Protein AF-A0A7V9DJ74-F1 (afdb_monomer)

Foldseek 3Di:
DDDPVVVVVVVVVVVPPDDDFDADPVGDTDDPVVVCVVVPHPPPPVVVPPPPDPPPPPPDPQDAQDLVVLVVVLVVVLVVQLVVLVPDPDDVPQDPVNSNVVSVVVSVVVSVVVSVVSNVVNVVSVVVVVVVPPPPPD

Nearest PDB structures (foldseek):
  8ebs-assembly1_C  TM=2.304E-01  e=8.290E+00  Homo sapiens

Sequence (138 aa):
MPSKKQRRRQQKLKRHEYEEVYVDEEGRELAPEEAEELVGPPKSSRAARAKAEPQQRGRRAIEPPSLRRTAKRGLLFFPLMLLVIFLLPAREDATTLGKVINALVLMGFFLPFSYFMDSMMWRTYQRRQAKELEPKKR

Mean predicted aligned error: 18.41 Å

Solvent-accessible surface area (backbone atoms only — not compara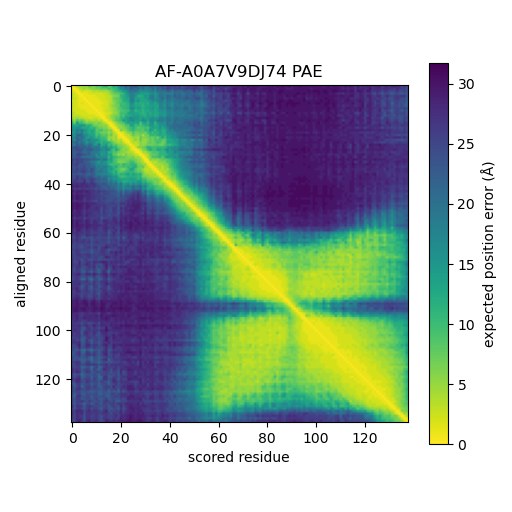ble to full-atom values): 8727 Å² total; per-residue (Å²): 133,83,50,76,68,55,52,54,51,51,55,59,59,63,72,67,75,72,82,90,78,47,65,52,100,87,72,47,81,44,57,72,71,63,50,40,69,76,71,44,79,78,79,75,61,70,78,72,62,80,74,64,69,80,76,72,86,75,76,70,78,81,71,80,74,47,71,72,57,48,51,56,50,44,63,61,47,48,60,54,49,46,51,50,61,68,69,43,88,57,68,95,80,64,48,74,66,54,54,52,50,51,46,51,54,53,44,63,57,45,53,62,50,51,45,51,52,42,44,52,52,44,53,54,50,51,56,52,51,53,63,67,67,51,75,81,86,123

Secondary structure (DSSP, 8-state):
---HHHHHHHHHHHTT-----EE-TTSPEEPHHHHHHHH-S---GGGTSTT-----TT-PPPPPP-HHHHHHHHHHHHHHHHHHHHHS---TT--HHHHHHHHHHHHHHHHHHHHHHHHHHHHHHHHHHHHHHS----

pLDDT: mean 74.22, std 14.3, range [46.19, 92.5]

Radius of gyration: 30.62 Å; Cα contacts (8 Å, |Δi|>4): 45; chains: 1; bounding box: 65×63×64 Å

Structure (mmCIF, N/CA/C/O backbone):
data_AF-A0A7V9DJ74-F1
#
_entry.id   AF-A0A7V9DJ74-F1
#
loop_
_atom_site.group_PDB
_atom_site.id
_atom_site.type_symbol
_atom_site.label_atom_id
_atom_site.label_alt_id
_atom_site.label_comp_id
_atom_site.label_asym_id
_atom_site.label_entity_id
_atom_site.label_seq_id
_atom_site.pdbx_PDB_ins_code
_atom_site.Cartn_x
_atom_site.Cartn_y
_atom_site.Cartn_z
_atom_site.occupancy
_atom_site.B_iso_or_equiv
_atom_site.auth_seq_id
_atom_site.auth_comp_id
_atom_site.auth_asym_id
_atom_site.auth_atom_id
_atom_site.pdbx_PDB_model_num
ATOM 1 N N . MET A 1 1 ? -51.818 -11.607 14.332 1.00 77.00 1 MET A N 1
ATOM 2 C CA . MET A 1 1 ? -51.194 -12.647 13.478 1.00 77.00 1 MET A CA 1
ATOM 3 C C . MET A 1 1 ? -49.671 -12.517 13.521 1.00 77.00 1 MET A C 1
ATOM 5 O O . MET A 1 1 ? -49.191 -11.407 13.318 1.00 77.00 1 MET A O 1
ATOM 9 N N . PRO A 1 2 ? -48.901 -13.593 13.777 1.00 78.69 2 PRO A N 1
ATOM 10 C CA . PRO A 1 2 ? -47.437 -13.546 13.754 1.00 78.69 2 PRO A CA 1
ATOM 11 C C . PRO A 1 2 ? -46.900 -13.217 12.356 1.00 78.69 2 PRO A C 1
ATOM 13 O O . PRO A 1 2 ? -47.409 -13.717 11.349 1.00 78.69 2 PRO A O 1
ATOM 16 N N . SER A 1 3 ? -45.842 -12.411 12.282 1.00 90.56 3 SER A N 1
ATOM 17 C CA . SER A 1 3 ? -45.247 -12.011 11.002 1.00 90.56 3 SER A CA 1
ATOM 18 C C . SER A 1 3 ? -44.598 -13.196 10.271 1.00 90.56 3 SER A C 1
ATOM 20 O O . SER A 1 3 ? -44.167 -14.175 10.890 1.00 90.56 3 SER A O 1
ATOM 22 N N . LYS A 1 4 ? -44.442 -13.098 8.939 1.00 87.56 4 LYS A N 1
ATOM 23 C CA . LYS A 1 4 ? -43.761 -14.128 8.118 1.00 87.56 4 LYS A CA 1
ATOM 24 C C . LYS A 1 4 ? -42.380 -14.508 8.687 1.00 87.56 4 LYS A C 1
ATOM 26 O O . LYS A 1 4 ? -41.994 -15.676 8.663 1.00 87.56 4 LYS A O 1
ATOM 31 N N . LYS A 1 5 ? -41.660 -13.538 9.267 1.00 88.62 5 LYS A N 1
ATOM 32 C CA . LYS A 1 5 ? -40.343 -13.738 9.892 1.00 88.62 5 LYS A CA 1
ATOM 33 C C . LYS A 1 5 ? -40.427 -14.534 11.200 1.00 88.62 5 LYS A C 1
ATOM 35 O O . LYS A 1 5 ? -39.588 -15.402 11.431 1.00 88.62 5 LYS A O 1
ATOM 40 N N . GLN A 1 6 ? -41.447 -14.284 12.022 1.00 89.31 6 GLN A N 1
ATOM 41 C CA . GLN A 1 6 ? -41.690 -15.038 13.258 1.00 89.31 6 GLN A CA 1
ATOM 42 C C . GLN A 1 6 ? -42.072 -16.492 12.957 1.00 89.31 6 GLN A C 1
ATOM 44 O O . GLN A 1 6 ? -41.500 -17.400 13.558 1.00 89.31 6 GLN A O 1
ATOM 49 N N . ARG A 1 7 ? -42.932 -16.725 11.955 1.00 87.81 7 ARG A N 1
ATOM 50 C CA . ARG A 1 7 ? -43.318 -18.082 11.520 1.00 87.81 7 ARG A CA 1
ATOM 51 C C . ARG A 1 7 ? -42.111 -18.885 11.025 1.00 87.81 7 ARG A C 1
ATOM 53 O O . ARG A 1 7 ?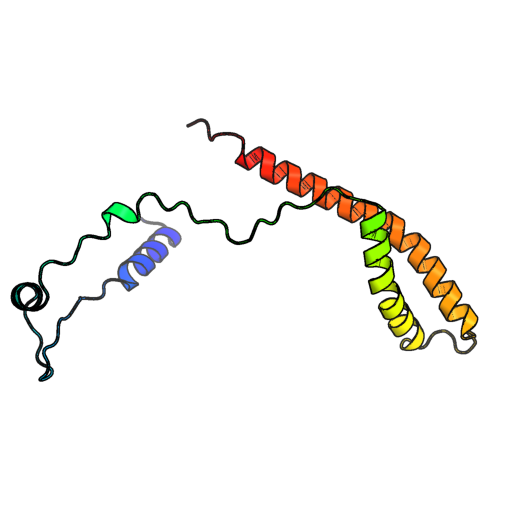 -41.922 -20.022 11.440 1.00 87.81 7 ARG A O 1
ATOM 60 N N . ARG A 1 8 ? -41.229 -18.272 10.222 1.00 86.12 8 ARG A N 1
ATOM 61 C CA . ARG A 1 8 ? -40.001 -18.927 9.732 1.00 86.12 8 ARG A CA 1
ATOM 62 C C . ARG A 1 8 ? -39.017 -19.249 10.859 1.00 86.12 8 ARG A C 1
ATOM 64 O O . ARG A 1 8 ? -38.346 -20.273 10.802 1.00 86.12 8 ARG A O 1
ATOM 71 N N . ARG A 1 9 ? -38.924 -18.393 11.885 1.00 85.44 9 ARG A N 1
ATOM 72 C CA . ARG A 1 9 ? -38.093 -18.658 13.071 1.00 85.44 9 ARG A CA 1
ATOM 73 C C . ARG A 1 9 ? -38.645 -19.827 13.885 1.00 85.44 9 ARG A C 1
ATOM 75 O O . ARG A 1 9 ? -37.870 -20.699 14.247 1.00 85.44 9 ARG A O 1
ATOM 82 N N . GLN A 1 10 ? -39.959 -19.880 14.103 1.00 81.50 10 GLN A N 1
ATOM 83 C CA . GLN A 1 10 ? -40.596 -21.008 14.789 1.00 81.50 10 GLN A CA 1
ATOM 84 C C . GLN A 1 10 ? -40.427 -22.318 14.014 1.00 81.50 10 GLN A C 1
ATOM 86 O O . GLN A 1 10 ? -40.039 -23.317 14.600 1.00 81.50 10 GLN A O 1
ATOM 91 N N . GLN A 1 11 ? -40.608 -22.304 12.692 1.00 83.25 11 GLN A N 1
ATOM 92 C CA . GLN A 1 11 ? -40.355 -23.482 11.856 1.00 83.25 11 GLN A CA 1
ATOM 93 C C . GLN A 1 11 ? -38.898 -23.944 11.917 1.00 83.25 11 GLN A C 1
ATOM 95 O O . GLN A 1 11 ? -38.649 -25.137 11.881 1.00 83.25 11 GLN A O 1
ATOM 100 N N . LYS A 1 12 ? -37.926 -23.027 12.007 1.00 83.62 12 LYS A N 1
ATOM 101 C CA . LYS A 1 12 ? -36.515 -23.401 12.186 1.00 83.62 12 LYS A CA 1
ATOM 102 C C . LYS A 1 12 ? -36.234 -24.014 13.558 1.00 83.62 12 LYS A C 1
ATOM 104 O O . LYS A 1 12 ? -35.403 -24.901 13.631 1.00 83.62 12 LYS A O 1
ATOM 109 N N . LEU A 1 13 ? -36.907 -23.550 14.611 1.00 74.75 13 LEU A N 1
ATOM 110 C CA . LEU A 1 13 ? -36.760 -24.115 15.956 1.00 74.75 13 LEU A CA 1
ATOM 111 C C . LEU A 1 13 ? -37.356 -25.526 16.034 1.00 74.75 13 LEU A C 1
ATOM 113 O O . LEU A 1 13 ? -36.700 -26.420 16.547 1.00 74.75 13 LEU A O 1
ATOM 117 N N . LYS A 1 14 ? -38.525 -25.738 15.419 1.00 75.44 14 LYS A N 1
ATOM 118 C CA . LYS A 1 14 ? -39.194 -27.048 15.355 1.00 75.44 14 LYS A CA 1
ATOM 119 C C . LYS A 1 14 ? -38.476 -28.092 14.485 1.00 75.44 14 LYS A C 1
ATOM 121 O O . LYS A 1 14 ? -38.777 -29.267 14.578 1.00 75.44 14 LYS A O 1
ATOM 126 N N . ARG A 1 15 ? -37.530 -27.689 13.624 1.00 68.44 15 ARG A N 1
ATOM 127 C CA . ARG A 1 15 ? -36.738 -28.620 12.784 1.00 68.44 15 ARG A CA 1
ATOM 128 C C . ARG A 1 15 ? -35.723 -29.454 13.570 1.00 68.44 15 ARG A C 1
ATOM 130 O O . ARG A 1 15 ? -35.113 -30.334 12.980 1.00 68.44 15 ARG A O 1
ATOM 137 N N . HIS A 1 16 ? -35.486 -29.128 14.836 1.00 59.81 16 HIS A N 1
ATOM 138 C CA . HIS A 1 16 ? -34.472 -29.771 15.671 1.00 59.81 16 HIS A CA 1
ATOM 139 C C . HIS A 1 16 ? -35.082 -30.520 16.861 1.00 59.81 16 HIS A C 1
ATOM 141 O O . HIS A 1 16 ? -34.381 -30.786 17.831 1.00 59.81 16 HIS A O 1
ATOM 147 N N . GLU A 1 17 ? -36.373 -30.845 16.796 1.00 56.12 17 GLU A N 1
ATOM 148 C CA . GLU A 1 17 ? -36.999 -31.815 17.694 1.00 56.12 17 GLU A CA 1
ATOM 149 C C . GLU A 1 17 ? -36.628 -33.210 17.172 1.00 56.12 17 GLU A C 1
ATOM 151 O O . GLU A 1 17 ? -37.371 -33.818 16.410 1.00 56.12 17 GLU A O 1
ATOM 156 N N . TYR A 1 18 ? -35.408 -33.655 17.472 1.00 60.56 18 TYR A N 1
ATOM 157 C CA . TYR A 1 18 ? -35.047 -35.062 17.330 1.00 60.56 18 TYR A CA 1
ATOM 158 C C . TYR A 1 18 ? -35.399 -35.755 18.643 1.00 60.56 18 TYR A C 1
ATOM 160 O O . TYR A 1 18 ? -35.054 -35.252 19.712 1.00 60.56 18 TYR A O 1
ATOM 168 N N . GLU A 1 19 ? -36.109 -36.870 18.551 1.00 58.91 19 GLU A N 1
ATOM 169 C CA . GLU A 1 19 ? -36.357 -37.770 19.671 1.00 58.91 19 GLU A CA 1
ATOM 170 C C . GLU A 1 19 ? -35.089 -38.607 19.884 1.00 58.91 19 GLU A C 1
ATOM 172 O O . GLU A 1 19 ? -34.574 -39.217 18.945 1.00 58.91 19 GLU A O 1
ATOM 177 N N . GLU A 1 20 ? -34.506 -38.539 21.080 1.00 59.06 20 GLU A N 1
ATOM 178 C CA . GLU A 1 20 ? -33.320 -39.321 21.435 1.00 59.06 20 GLU A CA 1
ATOM 179 C C . GLU A 1 20 ? -33.760 -40.770 21.691 1.00 59.06 20 GLU A C 1
ATOM 181 O O . GLU A 1 20 ? -34.354 -41.061 22.725 1.00 59.06 20 GLU A O 1
ATOM 186 N N . VAL A 1 21 ? -33.504 -41.666 20.731 1.00 61.19 21 VAL A N 1
ATOM 187 C CA . VAL A 1 21 ? -33.798 -43.104 20.843 1.00 61.19 21 VAL A CA 1
ATOM 188 C C . VAL A 1 21 ? -32.519 -43.846 21.221 1.00 61.19 21 VAL A C 1
ATOM 190 O O . VAL A 1 21 ? -31.514 -43.762 20.509 1.00 61.19 21 VAL A O 1
ATOM 193 N N . TYR A 1 22 ? -32.554 -44.563 22.342 1.00 61.06 22 TYR A N 1
ATOM 194 C CA . TYR A 1 22 ? -31.466 -45.429 22.790 1.00 61.06 22 TYR A CA 1
ATOM 195 C C . TYR A 1 22 ? -31.680 -46.833 22.218 1.00 61.06 22 TYR A C 1
ATOM 197 O O . TYR A 1 22 ? -32.795 -47.344 22.244 1.00 61.06 22 TYR A O 1
ATOM 205 N N . VAL A 1 23 ? -30.629 -47.438 21.662 1.00 63.66 23 VAL A N 1
ATOM 206 C CA . VAL A 1 23 ? -30.692 -48.748 20.994 1.00 63.66 23 VAL A CA 1
ATOM 207 C C . VAL A 1 23 ? -29.661 -49.681 21.627 1.00 63.66 23 VAL A C 1
ATOM 209 O O . VAL A 1 23 ? -28.525 -49.256 21.854 1.00 63.66 23 VAL A O 1
ATOM 212 N N . ASP A 1 24 ? -30.058 -50.918 21.929 1.00 70.06 24 ASP A N 1
ATOM 213 C CA . ASP A 1 24 ? -29.188 -51.956 22.501 1.00 70.06 24 ASP A CA 1
ATOM 214 C C . ASP A 1 24 ? -28.260 -52.620 21.453 1.00 70.06 24 ASP A C 1
ATOM 216 O O . ASP A 1 24 ? -28.303 -52.313 20.257 1.00 70.06 24 ASP A O 1
ATOM 220 N N . GLU A 1 25 ? -27.388 -53.535 21.894 1.00 65.31 25 GLU A N 1
ATOM 221 C CA . GLU A 1 25 ? -26.437 -54.250 21.022 1.00 65.31 25 GLU A CA 1
ATOM 222 C C . GLU A 1 25 ? -27.128 -55.164 19.986 1.00 65.31 25 GLU A C 1
ATOM 224 O O . GLU A 1 25 ? -26.516 -55.537 18.982 1.00 65.31 25 GLU A O 1
ATOM 229 N N . GLU A 1 26 ? -28.415 -55.474 20.178 1.00 60.91 26 GLU A N 1
ATOM 230 C CA . GLU A 1 26 ? -29.239 -56.275 19.269 1.00 60.91 26 GLU A CA 1
ATOM 231 C C . GLU A 1 26 ? -30.181 -55.438 18.383 1.00 60.91 26 GLU A C 1
ATOM 233 O O . GLU A 1 26 ? -30.939 -56.000 17.585 1.00 60.91 26 GLU A O 1
ATOM 238 N N . GLY A 1 27 ? -30.116 -54.106 18.462 1.00 59.09 27 GLY A N 1
ATOM 239 C CA . GLY A 1 27 ? -30.882 -53.201 17.607 1.00 59.09 27 GLY A CA 1
ATOM 240 C C . GLY A 1 27 ? -32.314 -52.910 18.073 1.00 59.09 27 GLY A C 1
ATOM 241 O O . GLY A 1 27 ? -33.113 -52.433 17.263 1.00 59.09 27 GLY A O 1
ATOM 242 N N . ARG A 1 28 ? -32.669 -53.194 19.332 1.00 68.44 28 ARG A N 1
ATOM 243 C CA . ARG A 1 28 ? -33.990 -52.898 19.915 1.00 68.44 28 ARG A CA 1
ATOM 244 C C . ARG A 1 28 ? -33.988 -51.554 20.639 1.00 68.44 28 ARG A C 1
ATOM 246 O O . ARG A 1 28 ? -33.009 -51.173 21.276 1.00 68.44 28 ARG A O 1
ATOM 253 N N . GLU A 1 29 ? -35.101 -50.833 20.518 1.00 56.84 29 GLU A N 1
ATOM 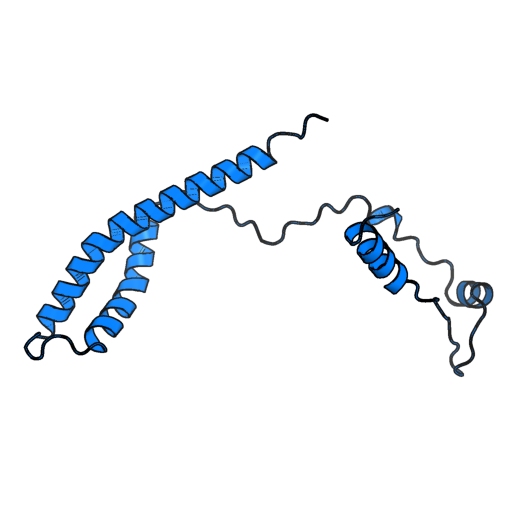254 C CA . GLU A 1 29 ? -35.320 -49.550 21.191 1.00 56.84 29 GLU A CA 1
ATOM 255 C C . GLU A 1 29 ? -35.484 -49.782 22.697 1.00 56.84 29 GLU A C 1
ATOM 257 O O . GLU A 1 29 ? -36.357 -50.542 23.122 1.00 56.84 29 GLU A O 1
ATOM 262 N N . LEU A 1 30 ? -34.633 -49.136 23.492 1.00 64.69 30 LEU A N 1
ATOM 263 C CA . LEU A 1 30 ? -34.612 -49.246 24.944 1.00 64.69 30 LEU A CA 1
ATOM 264 C C . LEU A 1 30 ? -35.306 -48.030 25.565 1.00 64.69 30 LEU A C 1
ATOM 266 O O . LEU A 1 30 ? -35.132 -46.896 25.102 1.00 64.69 30 LEU A O 1
ATOM 270 N N . ALA A 1 31 ? -36.084 -48.249 26.627 1.00 68.19 31 ALA A N 1
ATOM 271 C CA . ALA A 1 31 ? -36.694 -47.145 27.353 1.00 68.19 31 ALA A CA 1
ATOM 272 C C . ALA A 1 31 ? -35.595 -46.236 27.950 1.00 68.19 31 ALA A C 1
ATOM 274 O O . ALA A 1 31 ? -34.563 -46.743 28.399 1.00 68.19 31 ALA A O 1
ATOM 275 N N . PRO A 1 32 ? -35.790 -44.903 28.002 1.00 59.94 32 PRO A N 1
ATOM 276 C CA . PRO A 1 32 ? -34.777 -43.974 28.511 1.00 59.94 32 PRO A CA 1
ATOM 277 C C . PRO A 1 32 ? -34.284 -44.323 29.924 1.00 59.94 32 PRO A C 1
ATOM 279 O O . PRO A 1 32 ? -33.105 -44.160 30.218 1.00 59.94 32 PRO A O 1
ATOM 282 N N . GLU A 1 33 ? -35.170 -44.852 30.774 1.00 60.53 33 GLU A N 1
ATOM 283 C CA . GLU A 1 33 ? -34.856 -45.268 32.149 1.00 60.53 33 GLU A CA 1
ATOM 284 C C . GLU A 1 33 ? -33.892 -46.469 32.193 1.00 60.53 33 GLU A C 1
ATOM 286 O O . GLU A 1 33 ?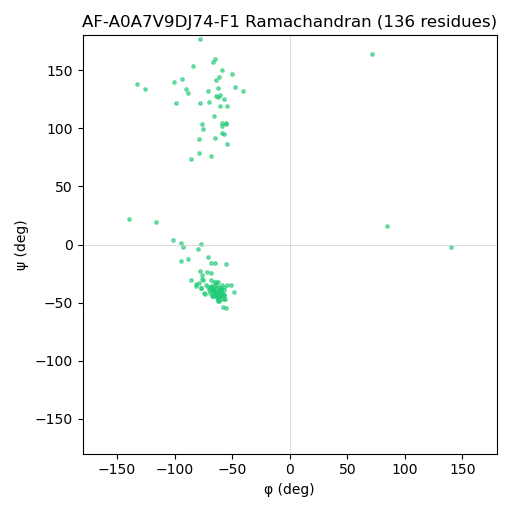 -32.956 -46.487 32.988 1.00 60.53 33 GLU A O 1
ATOM 291 N N . GLU A 1 34 ? -34.060 -47.434 31.286 1.00 59.31 34 GLU A N 1
ATOM 292 C CA . GLU A 1 34 ? -33.217 -48.634 31.188 1.00 59.31 34 GLU A CA 1
ATOM 293 C C . GLU A 1 34 ? -31.842 -48.310 30.565 1.00 59.31 34 GLU A C 1
ATOM 295 O O . GLU A 1 34 ? -30.823 -48.906 30.923 1.00 59.31 34 GLU A O 1
ATOM 300 N N . ALA A 1 35 ? -31.779 -47.310 29.676 1.00 57.28 35 ALA A N 1
ATOM 301 C CA . ALA A 1 35 ? -30.525 -46.815 29.102 1.00 57.28 35 ALA A CA 1
ATOM 302 C C . ALA A 1 35 ? -29.677 -46.039 30.127 1.00 57.28 35 ALA A C 1
ATOM 304 O O . ALA A 1 35 ? -28.445 -46.145 30.134 1.00 57.28 35 ALA A O 1
ATOM 305 N N . GLU A 1 36 ? -30.324 -45.273 31.010 1.00 57.06 36 GLU A N 1
ATOM 306 C CA . GLU A 1 36 ? -29.658 -44.529 32.086 1.00 57.06 36 GLU A CA 1
ATOM 307 C C . GLU A 1 36 ? -29.064 -45.451 33.165 1.00 57.06 36 GLU A C 1
ATOM 309 O O . GLU A 1 36 ? -28.020 -45.121 33.739 1.00 57.06 36 GLU A O 1
ATOM 314 N N . GLU A 1 37 ? -29.660 -46.623 33.405 1.00 61.25 37 GLU A N 1
ATOM 315 C CA . GLU A 1 37 ? -29.142 -47.622 34.352 1.00 61.25 37 GLU A CA 1
ATOM 316 C C . GLU A 1 37 ? -27.883 -48.339 33.822 1.00 61.25 37 GLU A C 1
ATOM 318 O O . GLU A 1 37 ? -26.946 -48.593 34.582 1.00 61.25 37 GLU A O 1
ATOM 323 N N . LEU A 1 38 ? -27.804 -48.580 32.506 1.00 59.56 38 LEU A N 1
ATOM 324 C CA . LEU A 1 38 ? -26.648 -49.211 31.847 1.00 59.56 38 LEU A CA 1
ATOM 325 C C . LEU A 1 38 ? -25.452 -48.262 31.660 1.00 59.56 38 LEU A C 1
ATOM 327 O O . LEU A 1 38 ? -24.298 -48.677 31.786 1.00 59.56 38 LEU A O 1
ATOM 331 N N . VAL A 1 39 ? -25.708 -46.988 31.345 1.00 60.00 39 VAL A N 1
ATOM 332 C CA . VAL A 1 39 ? -24.661 -45.989 31.036 1.00 60.00 39 VAL A CA 1
ATOM 333 C C . VAL A 1 39 ? -24.259 -45.172 32.276 1.00 60.00 39 VAL A C 1
ATOM 335 O O . VAL A 1 39 ? -23.197 -44.537 32.300 1.00 60.00 39 VAL A O 1
ATOM 338 N N . GLY A 1 40 ? -25.060 -45.233 33.344 1.00 54.69 40 GLY A N 1
ATOM 339 C CA . GLY A 1 40 ? -24.926 -44.383 34.521 1.00 54.69 40 GLY A CA 1
ATOM 340 C C . GLY A 1 40 ? -25.339 -42.933 34.230 1.00 54.69 40 GLY A C 1
ATOM 341 O O . GLY A 1 40 ? -25.414 -42.510 33.072 1.00 54.69 40 GLY A O 1
ATOM 342 N N . PRO A 1 41 ? -25.592 -42.118 35.273 1.00 55.72 41 PRO A N 1
ATOM 343 C CA . PRO A 1 41 ? -26.142 -40.783 35.088 1.00 55.72 41 PRO A CA 1
ATOM 344 C C . PRO A 1 41 ? -25.196 -39.929 34.231 1.00 55.72 41 PRO A C 1
ATOM 346 O O . PRO A 1 41 ? -24.002 -39.816 34.556 1.00 55.72 41 PRO A O 1
ATOM 349 N N . PRO A 1 42 ? -25.690 -39.277 33.160 1.00 52.09 42 PRO A N 1
ATOM 350 C CA . PRO A 1 42 ? -24.853 -38.429 32.333 1.00 52.09 42 PRO A CA 1
ATOM 351 C C . PRO A 1 42 ? -24.293 -37.311 33.210 1.00 52.09 42 PRO A C 1
ATOM 353 O O . PRO A 1 42 ? -25.034 -36.506 33.780 1.00 52.09 42 PRO A O 1
ATOM 356 N N . LYS A 1 43 ? -22.959 -37.240 33.332 1.00 54.50 43 LYS A N 1
ATOM 357 C CA . LYS A 1 43 ? -22.294 -36.109 33.990 1.00 54.50 43 LYS A CA 1
ATOM 358 C C . LYS A 1 43 ? -22.755 -34.840 33.287 1.00 54.50 43 LYS A C 1
ATOM 360 O O . LYS A 1 43 ? -22.328 -34.545 32.171 1.00 54.50 43 LYS A O 1
ATOM 365 N N . SER A 1 44 ? -23.638 -34.104 33.956 1.00 49.16 44 SER A N 1
ATOM 366 C CA . SER A 1 44 ? -24.182 -32.817 33.541 1.00 49.16 44 SER A CA 1
ATOM 367 C C . SER A 1 44 ? -23.045 -31.831 33.252 1.00 49.16 44 SER A C 1
ATOM 369 O O . SER A 1 44 ? -22.624 -31.031 34.083 1.00 49.16 44 SER A O 1
ATOM 371 N N . SER A 1 45 ? -22.530 -31.865 32.024 1.00 51.88 45 SER A N 1
ATOM 372 C CA . SER A 1 45 ? -21.580 -30.879 31.499 1.00 51.88 45 SER A CA 1
ATOM 373 C C . SER A 1 45 ? -22.285 -29.573 31.103 1.00 51.88 45 SER A C 1
ATOM 375 O O . SER A 1 45 ? -21.653 -28.607 30.666 1.00 51.88 45 SER A O 1
ATOM 377 N N . ARG A 1 46 ? -23.610 -29.509 31.297 1.00 51.56 46 ARG A N 1
ATOM 378 C CA . ARG A 1 46 ? -24.459 -28.374 30.926 1.00 51.56 46 ARG A CA 1
ATOM 379 C C . ARG A 1 46 ? -24.238 -27.155 31.827 1.00 51.56 46 ARG A C 1
ATOM 381 O O . ARG A 1 46 ? -24.427 -26.034 31.364 1.00 51.56 46 ARG A O 1
ATOM 388 N N . ALA A 1 47 ? -23.742 -27.346 33.052 1.00 46.19 47 ALA A N 1
ATOM 389 C CA . ALA A 1 47 ? -23.414 -26.244 33.961 1.00 46.19 47 ALA A CA 1
ATOM 390 C C . ALA A 1 47 ? -22.078 -25.540 33.630 1.00 46.19 47 ALA A C 1
ATOM 392 O O . ALA A 1 47 ? -21.914 -24.363 33.942 1.00 46.19 47 ALA A O 1
ATOM 393 N N . ALA A 1 48 ? -21.147 -26.202 32.931 1.00 47.56 48 ALA A N 1
ATOM 394 C CA . ALA A 1 48 ? -19.845 -25.618 32.583 1.00 47.56 48 ALA A CA 1
ATOM 395 C C . ALA A 1 48 ? -19.842 -24.842 31.248 1.00 47.56 48 ALA A C 1
ATOM 397 O O . ALA A 1 48 ? -18.905 -24.098 30.962 1.00 47.56 48 ALA A O 1
ATOM 398 N N . ARG A 1 49 ? -20.892 -24.967 30.422 1.00 50.06 49 ARG A N 1
ATOM 399 C CA . ARG A 1 49 ? -20.992 -24.275 29.119 1.00 50.06 49 ARG A CA 1
ATOM 400 C C . ARG A 1 49 ? -21.702 -22.918 29.162 1.00 50.06 49 ARG A C 1
ATOM 402 O O . ARG A 1 49 ? -21.740 -22.234 28.145 1.00 50.06 49 ARG A O 1
ATOM 409 N N . ALA A 1 50 ? -22.213 -22.484 30.315 1.00 51.56 50 ALA A N 1
ATOM 410 C CA . ALA A 1 50 ? -22.957 -21.224 30.434 1.00 51.56 50 ALA A CA 1
ATOM 411 C C . ALA A 1 50 ? -22.078 -19.953 30.521 1.00 51.56 50 ALA A C 1
ATOM 413 O O . ALA A 1 50 ? -22.612 -18.846 30.532 1.00 51.56 50 ALA A O 1
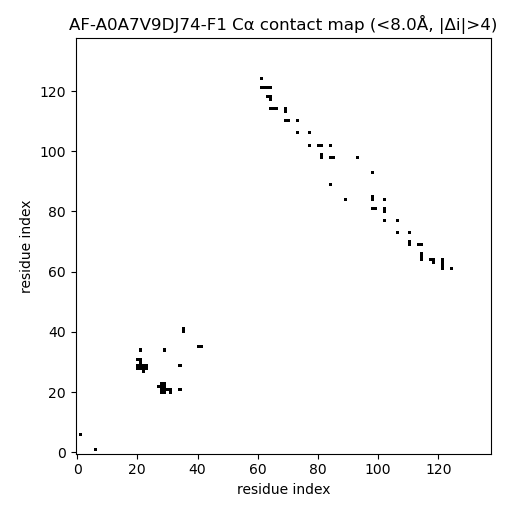ATOM 414 N N . LYS A 1 51 ? -20.743 -20.083 30.560 1.00 52.59 51 LYS A N 1
ATOM 415 C CA . LYS A 1 51 ? -19.800 -18.946 30.614 1.00 52.59 51 LYS A CA 1
ATOM 416 C C . LYS A 1 51 ? -18.548 -19.116 29.749 1.00 52.59 51 LYS A C 1
ATOM 418 O O . LYS A 1 51 ? -17.545 -18.450 29.977 1.00 52.59 51 LYS A O 1
ATOM 423 N N . ALA A 1 52 ? -18.595 -19.966 28.729 1.00 49.38 52 ALA A N 1
ATOM 424 C CA . ALA A 1 52 ? -17.610 -19.856 27.663 1.00 49.38 52 ALA A CA 1
ATOM 425 C C . ALA A 1 52 ? -18.058 -18.707 26.751 1.00 49.38 52 ALA A C 1
ATOM 427 O O . ALA A 1 52 ? -18.853 -18.911 25.832 1.00 49.38 52 ALA A O 1
ATOM 428 N N . GLU A 1 53 ? -17.593 -17.483 27.034 1.00 59.16 53 GLU A N 1
ATOM 429 C CA . GLU A 1 53 ? -17.575 -16.447 26.000 1.00 59.16 53 GLU A CA 1
ATOM 430 C C . GLU A 1 53 ? -16.959 -17.065 24.739 1.00 59.16 53 GLU A C 1
ATOM 432 O O . GLU A 1 53 ? -15.973 -17.803 24.851 1.00 59.16 53 GLU A O 1
ATOM 437 N N . PRO A 1 54 ? -17.533 -16.831 23.546 1.00 50.34 54 PRO A N 1
ATOM 438 C CA . PRO A 1 54 ? -16.955 -17.347 22.323 1.00 50.34 54 PRO A CA 1
ATOM 439 C C . PRO A 1 54 ? -15.546 -16.776 22.220 1.00 50.34 54 PRO A C 1
ATOM 441 O O . PRO A 1 54 ? -15.364 -15.596 21.922 1.00 50.34 54 PRO A O 1
ATOM 444 N N . GLN A 1 55 ? -14.552 -17.616 22.507 1.00 52.16 55 GLN A N 1
ATOM 445 C CA . GLN A 1 55 ? -13.147 -17.300 22.353 1.00 52.16 55 GLN A CA 1
ATOM 446 C C . GLN A 1 55 ? -12.983 -16.881 20.896 1.00 52.16 55 GLN A C 1
ATOM 448 O O . GLN A 1 55 ? -13.065 -17.714 19.990 1.00 52.16 55 GLN A O 1
ATOM 453 N N . GLN A 1 56 ? -12.852 -15.572 20.662 1.00 56.19 56 GLN A N 1
ATOM 454 C CA . GLN A 1 56 ? -12.701 -14.987 19.336 1.00 56.19 56 GLN A CA 1
ATOM 455 C C . GLN A 1 56 ? -11.336 -15.400 18.779 1.00 56.19 56 GLN A C 1
ATOM 457 O O . GLN A 1 56 ? -10.379 -14.626 18.741 1.00 56.19 56 GLN A O 1
ATOM 462 N N . ARG A 1 57 ? -11.237 -16.654 18.338 1.00 50.28 57 ARG A N 1
ATOM 463 C CA . ARG A 1 57 ? -10.177 -17.152 17.472 1.00 50.28 57 ARG A CA 1
ATOM 464 C C . ARG A 1 57 ? -10.217 -16.309 16.200 1.00 50.28 57 ARG A C 1
ATOM 466 O O . ARG A 1 57 ? -11.016 -16.564 15.308 1.00 50.28 57 ARG A O 1
ATOM 473 N N . GLY A 1 58 ? -9.380 -15.274 16.140 1.00 51.91 58 GLY A N 1
ATOM 474 C CA . GLY A 1 58 ? -9.100 -14.572 14.888 1.00 51.91 58 GLY A CA 1
ATOM 475 C C . GLY A 1 58 ? -8.980 -13.054 14.937 1.00 51.91 58 GLY A C 1
ATOM 476 O O . GLY A 1 58 ? -8.652 -12.472 13.906 1.00 51.91 58 GLY A O 1
ATOM 477 N N . ARG A 1 59 ? -9.174 -12.374 16.072 1.00 56.06 59 ARG A N 1
ATOM 478 C CA . ARG A 1 59 ? -8.880 -10.931 16.131 1.00 56.06 59 ARG A CA 1
ATOM 479 C C . ARG A 1 59 ? -7.411 -10.686 16.452 1.00 56.06 59 ARG A C 1
ATOM 481 O O . ARG A 1 59 ? -7.058 -10.291 17.557 1.00 56.06 59 ARG A O 1
ATOM 488 N N . ARG A 1 60 ? -6.533 -10.930 15.473 1.00 63.66 60 ARG A N 1
ATOM 489 C CA . ARG A 1 60 ? -5.175 -10.373 15.533 1.00 63.66 60 ARG A CA 1
ATOM 490 C C . ARG A 1 60 ? -5.309 -8.859 15.651 1.00 63.66 60 ARG A C 1
ATOM 492 O O . ARG A 1 60 ? -5.973 -8.245 14.815 1.00 63.66 60 ARG A O 1
ATOM 499 N N . ALA A 1 61 ? -4.693 -8.288 16.684 1.00 67.00 61 ALA A N 1
ATOM 500 C CA . ALA A 1 61 ? -4.592 -6.849 16.809 1.00 67.00 61 ALA A CA 1
ATOM 501 C C . ALA A 1 61 ? -3.951 -6.314 15.530 1.00 67.00 61 ALA A C 1
ATOM 503 O O . ALA A 1 61 ? -2.857 -6.735 15.152 1.00 67.00 61 ALA A O 1
ATOM 504 N N . ILE A 1 62 ? -4.673 -5.456 14.810 1.00 67.06 62 ILE A N 1
ATOM 505 C CA . ILE A 1 62 ? -4.076 -4.763 13.675 1.00 67.06 62 ILE A CA 1
ATOM 506 C C . ILE A 1 62 ? -2.947 -3.907 14.266 1.00 67.06 62 ILE A C 1
ATOM 508 O O . ILE A 1 62 ? -3.101 -3.326 15.334 1.00 67.06 62 ILE A O 1
ATOM 512 N N . GLU A 1 63 ? -1.774 -3.909 13.648 1.00 72.19 63 GLU A N 1
ATOM 513 C CA . GLU A 1 63 ? -0.666 -3.056 14.086 1.00 72.19 63 GLU A CA 1
ATOM 514 C C . GLU A 1 63 ? -0.830 -1.666 13.461 1.00 72.19 63 GLU A C 1
ATOM 516 O O . GLU A 1 63 ? -1.416 -1.552 12.376 1.00 72.19 63 GLU A O 1
ATOM 521 N N . PRO A 1 64 ? -0.298 -0.607 14.091 1.00 75.62 64 PRO A N 1
ATOM 522 C CA . PRO A 1 64 ? -0.370 0.734 13.534 1.00 75.62 64 PRO A CA 1
ATOM 523 C C . PRO A 1 64 ? 0.299 0.817 12.147 1.00 75.62 64 PRO A C 1
ATOM 525 O O . PRO A 1 64 ? 1.249 0.077 11.852 1.00 75.62 64 PRO A O 1
ATOM 528 N N . PRO A 1 65 ? -0.180 1.725 11.278 1.00 77.62 65 PRO A N 1
ATOM 529 C CA . PRO A 1 65 ? 0.371 1.905 9.941 1.00 77.62 65 PRO A CA 1
ATOM 530 C C . PRO A 1 65 ? 1.836 2.351 10.041 1.00 77.62 65 PRO A C 1
ATOM 532 O O . PRO A 1 65 ? 2.153 3.328 10.717 1.00 77.62 65 PRO A O 1
ATOM 535 N N . SER A 1 66 ? 2.744 1.643 9.364 1.00 82.31 66 SER A N 1
ATOM 536 C CA . SER A 1 66 ? 4.174 1.971 9.348 1.00 82.31 66 SER A CA 1
ATOM 537 C C . SER A 1 66 ? 4.736 1.950 7.929 1.00 82.31 66 SER A C 1
ATOM 539 O O . SER A 1 66 ? 4.475 1.026 7.157 1.00 82.31 66 SER A O 1
ATOM 541 N N . LEU A 1 67 ? 5.575 2.940 7.605 1.00 76.19 67 LEU A N 1
ATOM 542 C CA . LEU A 1 67 ? 6.222 3.059 6.290 1.00 76.19 67 LEU A CA 1
ATOM 543 C C . LEU A 1 67 ? 7.072 1.830 5.948 1.00 76.19 67 LEU A C 1
ATOM 545 O O . LEU A 1 67 ? 7.090 1.379 4.807 1.00 76.19 67 LEU A O 1
ATOM 549 N N . ARG A 1 68 ? 7.711 1.221 6.956 1.00 82.12 68 ARG A N 1
ATOM 550 C CA . ARG A 1 68 ? 8.467 -0.031 6.795 1.00 82.12 68 ARG A CA 1
ATOM 551 C C . ARG A 1 68 ? 7.584 -1.172 6.286 1.00 82.12 68 ARG A C 1
ATOM 553 O O . ARG A 1 68 ? 8.033 -1.982 5.480 1.00 82.12 68 ARG A O 1
ATOM 560 N N . ARG A 1 69 ? 6.332 -1.254 6.745 1.00 80.75 69 ARG A N 1
ATOM 561 C CA . ARG A 1 69 ? 5.388 -2.297 6.326 1.00 80.75 69 ARG A CA 1
ATOM 562 C C . ARG A 1 69 ? 4.867 -2.043 4.917 1.00 80.75 69 ARG A C 1
ATOM 564 O O . ARG A 1 69 ? 4.802 -2.985 4.130 1.00 80.75 69 ARG A O 1
ATOM 571 N N . THR A 1 70 ? 4.555 -0.793 4.589 1.00 85.44 70 THR A N 1
ATOM 572 C CA . THR A 1 70 ? 4.163 -0.400 3.230 1.00 85.44 70 THR A CA 1
ATOM 573 C C . THR A 1 70 ? 5.291 -0.678 2.233 1.00 85.44 70 THR A C 1
ATOM 575 O O . THR A 1 70 ? 5.036 -1.282 1.198 1.00 85.44 70 THR A O 1
ATOM 578 N N . ALA A 1 71 ? 6.547 -0.381 2.582 1.00 83.44 71 ALA A N 1
ATOM 579 C CA . ALA A 1 71 ? 7.708 -0.707 1.749 1.00 83.44 71 ALA A CA 1
ATOM 580 C C . ALA A 1 71 ? 7.891 -2.224 1.548 1.00 83.44 71 ALA A C 1
ATOM 582 O O . ALA A 1 71 ? 8.077 -2.677 0.421 1.00 83.44 71 ALA A O 1
ATOM 583 N N . LYS A 1 72 ? 7.759 -3.036 2.610 1.00 86.00 72 LYS A N 1
ATOM 584 C CA . LYS A 1 72 ? 7.800 -4.510 2.503 1.00 86.00 72 LYS A CA 1
ATOM 585 C C . LYS A 1 72 ? 6.700 -5.065 1.593 1.00 86.00 72 LYS A C 1
ATOM 587 O O . LYS A 1 72 ? 6.945 -5.993 0.831 1.00 86.00 72 LYS A O 1
ATOM 592 N N . ARG A 1 73 ? 5.491 -4.500 1.659 1.00 82.94 73 ARG A N 1
ATOM 593 C CA . ARG A 1 73 ? 4.382 -4.864 0.759 1.00 82.94 73 ARG A CA 1
ATOM 594 C C . ARG A 1 73 ? 4.637 -4.395 -0.671 1.00 82.94 73 ARG A C 1
ATOM 596 O O . ARG A 1 73 ? 4.345 -5.140 -1.598 1.00 82.94 73 ARG A O 1
ATOM 603 N N . GLY A 1 74 ? 5.233 -3.217 -0.840 1.00 86.56 74 GLY A N 1
ATOM 604 C CA . GLY A 1 74 ? 5.712 -2.724 -2.129 1.00 86.56 74 GLY A CA 1
ATOM 605 C C . GLY A 1 74 ? 6.706 -3.687 -2.772 1.00 86.56 74 GLY A C 1
ATOM 606 O O . GLY A 1 74 ? 6.596 -3.955 -3.960 1.00 86.56 74 GLY A O 1
ATOM 607 N N . LEU A 1 75 ? 7.594 -4.304 -1.986 1.00 89.81 75 LEU A N 1
ATOM 608 C CA . LEU A 1 75 ? 8.537 -5.310 -2.484 1.00 89.81 75 LEU A CA 1
ATOM 609 C C . LEU A 1 75 ? 7.844 -6.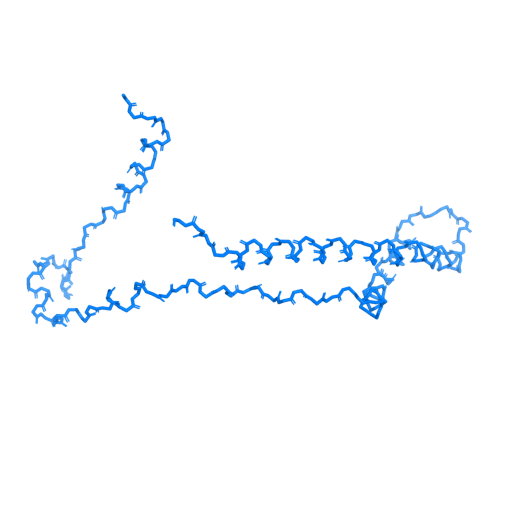573 -3.026 1.00 89.81 75 LEU A C 1
ATOM 611 O O . LEU A 1 75 ? 8.334 -7.175 -3.973 1.00 89.81 75 LEU A O 1
ATOM 615 N N . LEU A 1 76 ? 6.699 -6.960 -2.453 1.00 88.31 76 LEU A N 1
ATOM 616 C CA . LEU A 1 76 ? 5.877 -8.067 -2.957 1.00 88.31 76 LEU A CA 1
ATOM 617 C C . LEU A 1 76 ? 5.058 -7.656 -4.190 1.00 88.31 76 LEU A C 1
ATOM 619 O O . LEU A 1 76 ? 4.875 -8.444 -5.113 1.00 88.31 76 LEU A O 1
ATOM 623 N N . PHE A 1 77 ? 4.564 -6.418 -4.211 1.00 88.19 77 PHE A N 1
ATOM 624 C CA . PHE A 1 77 ? 3.747 -5.892 -5.303 1.00 88.19 77 PHE A CA 1
ATOM 625 C C . PHE A 1 77 ? 4.576 -5.537 -6.547 1.00 88.19 77 PHE A C 1
ATOM 627 O O . PHE A 1 77 ? 4.088 -5.644 -7.667 1.00 88.19 77 PHE A O 1
ATOM 634 N N . PHE A 1 78 ? 5.842 -5.159 -6.368 1.00 88.44 78 PHE A N 1
ATOM 635 C CA . PHE A 1 78 ? 6.766 -4.806 -7.445 1.00 88.44 78 PHE A CA 1
ATOM 636 C C . PHE A 1 78 ? 6.931 -5.901 -8.513 1.00 88.44 78 PHE A C 1
ATOM 638 O O . PHE A 1 78 ? 6.683 -5.603 -9.682 1.00 88.44 78 PHE A O 1
ATOM 645 N N . PRO A 1 79 ? 7.291 -7.157 -8.173 1.00 89.81 79 PRO A N 1
ATOM 646 C CA . PRO A 1 79 ? 7.429 -8.216 -9.170 1.00 89.81 79 PRO A CA 1
ATOM 647 C C 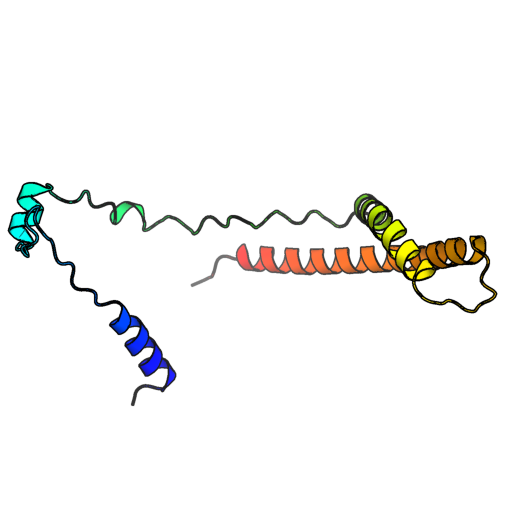. PRO A 1 79 ? 6.095 -8.549 -9.845 1.00 89.81 79 PRO A C 1
ATOM 649 O O . PRO A 1 79 ? 6.073 -8.813 -11.043 1.00 89.81 79 PRO A O 1
ATOM 652 N N . LEU A 1 80 ? 4.978 -8.473 -9.112 1.00 90.56 80 LEU A N 1
ATOM 653 C CA . LEU A 1 80 ? 3.643 -8.660 -9.682 1.00 90.56 80 LEU A CA 1
ATOM 654 C C . LEU A 1 80 ? 3.334 -7.583 -10.730 1.00 90.56 80 LEU A C 1
ATOM 656 O O . LEU A 1 80 ? 2.878 -7.894 -11.825 1.00 90.56 80 LEU A O 1
ATOM 660 N N . MET A 1 81 ? 3.610 -6.320 -10.416 1.00 86.25 81 MET A N 1
ATOM 661 C CA . MET A 1 81 ? 3.385 -5.204 -11.328 1.00 86.25 81 MET A CA 1
ATOM 662 C C . MET A 1 81 ? 4.297 -5.274 -12.556 1.00 86.25 81 MET A C 1
ATOM 664 O O . MET A 1 81 ? 3.835 -5.006 -13.662 1.00 86.25 81 MET A O 1
ATOM 668 N N . LEU A 1 82 ? 5.560 -5.679 -12.389 1.00 88.50 82 LEU A N 1
ATOM 669 C CA . LEU A 1 82 ? 6.436 -5.956 -13.526 1.00 88.50 82 LEU A CA 1
ATOM 670 C C . LEU A 1 82 ? 5.854 -7.056 -14.410 1.00 88.50 82 LEU A C 1
ATOM 672 O O . LEU A 1 82 ? 5.763 -6.860 -15.615 1.00 88.50 82 LEU A O 1
ATOM 676 N N . LEU A 1 83 ? 5.393 -8.165 -13.832 1.00 90.75 83 LEU A N 1
ATOM 677 C CA . LEU A 1 83 ? 4.771 -9.242 -14.601 1.00 90.75 83 LEU A CA 1
ATOM 678 C C . LEU A 1 83 ? 3.564 -8.734 -15.400 1.00 90.75 83 LEU A C 1
ATOM 680 O O . LEU A 1 83 ? 3.454 -9.037 -16.582 1.00 90.75 83 LEU A O 1
ATOM 684 N N . VAL A 1 84 ? 2.713 -7.901 -14.797 1.00 88.62 84 VAL A N 1
ATOM 685 C CA . VAL A 1 84 ? 1.574 -7.272 -15.486 1.00 88.62 84 VAL A CA 1
ATOM 686 C C . VAL A 1 84 ? 2.041 -6.366 -16.631 1.00 88.62 84 VAL A C 1
ATOM 688 O O . VAL A 1 84 ? 1.536 -6.492 -17.738 1.00 88.62 84 VAL A O 1
ATOM 691 N N . ILE A 1 85 ? 3.026 -5.490 -16.413 1.00 86.06 85 ILE A N 1
ATOM 692 C CA . ILE A 1 85 ? 3.543 -4.573 -17.450 1.00 86.06 85 ILE A CA 1
ATOM 693 C C . ILE A 1 85 ? 4.233 -5.333 -18.593 1.00 86.06 85 ILE A C 1
ATOM 695 O O . ILE A 1 85 ? 4.216 -4.881 -19.737 1.00 86.06 85 ILE A O 1
ATOM 699 N N . PHE A 1 86 ? 4.863 -6.468 -18.293 1.00 85.38 86 PHE A N 1
ATOM 700 C CA . PHE A 1 86 ? 5.494 -7.319 -19.298 1.00 85.38 86 PHE A CA 1
ATOM 701 C C . PHE A 1 86 ? 4.487 -8.186 -20.060 1.00 85.38 86 PHE A C 1
ATOM 703 O O . PHE A 1 86 ? 4.716 -8.441 -21.240 1.00 85.38 86 PHE A O 1
ATOM 710 N N . LEU A 1 87 ? 3.407 -8.626 -19.407 1.00 86.88 87 LEU A N 1
ATOM 711 C CA . LEU A 1 87 ? 2.367 -9.468 -20.002 1.00 86.88 87 LEU A CA 1
ATOM 712 C C . LEU A 1 87 ? 1.351 -8.661 -20.815 1.00 86.88 87 LEU A C 1
ATOM 714 O O . LEU A 1 87 ? 0.844 -9.152 -21.821 1.00 86.88 87 LEU A O 1
ATOM 718 N N . LEU A 1 88 ? 1.039 -7.433 -20.394 1.00 84.25 88 LEU A N 1
ATOM 719 C CA . LEU A 1 88 ? 0.215 -6.543 -21.199 1.00 84.25 88 LEU A CA 1
ATOM 720 C C . LEU A 1 88 ? 1.029 -6.085 -22.415 1.00 84.25 88 LEU A C 1
ATOM 722 O O . LEU A 1 88 ? 2.163 -5.625 -22.240 1.00 84.25 88 LEU A O 1
ATOM 726 N N . PRO A 1 89 ? 0.464 -6.149 -23.635 1.00 68.12 89 PRO A N 1
ATOM 727 C CA . PRO A 1 89 ? 1.070 -5.519 -24.794 1.00 68.12 89 PRO A CA 1
ATOM 728 C C . PRO A 1 89 ? 1.064 -4.004 -24.566 1.00 68.12 89 PRO A C 1
ATOM 730 O O . PRO A 1 89 ? 0.088 -3.300 -24.820 1.00 68.12 89 PRO A O 1
ATOM 733 N N . ALA A 1 90 ? 2.154 -3.501 -23.993 1.00 65.56 90 ALA A N 1
ATOM 734 C CA . ALA A 1 90 ? 2.478 -2.089 -24.036 1.00 65.56 90 ALA A CA 1
ATOM 735 C C . ALA A 1 90 ? 2.748 -1.699 -25.496 1.00 65.56 90 ALA A C 1
ATOM 737 O O . ALA A 1 90 ? 3.055 -2.564 -26.316 1.00 65.56 90 ALA A O 1
ATOM 738 N N . ARG A 1 91 ? 2.652 -0.396 -25.800 1.00 65.50 91 ARG A N 1
ATOM 739 C CA . ARG A 1 91 ? 3.033 0.161 -27.108 1.00 65.50 91 ARG A CA 1
ATOM 740 C C . ARG A 1 91 ? 4.322 -0.505 -27.597 1.00 65.50 91 ARG A C 1
ATOM 742 O O . ARG A 1 91 ? 5.265 -0.623 -26.812 1.00 65.50 91 ARG A O 1
ATOM 749 N N . GLU A 1 92 ? 4.317 -0.947 -28.851 1.00 64.19 92 GLU A N 1
ATOM 750 C CA . GLU A 1 92 ? 5.304 -1.862 -29.448 1.00 64.19 92 GLU A CA 1
ATOM 751 C C . GLU A 1 92 ? 6.762 -1.364 -29.328 1.00 64.19 92 GLU A C 1
ATOM 753 O O . GLU A 1 92 ? 7.694 -2.161 -29.357 1.00 64.19 92 GLU A O 1
ATOM 758 N N . ASP A 1 93 ? 6.951 -0.074 -29.033 1.00 69.19 93 ASP A N 1
ATOM 759 C CA . ASP A 1 93 ? 8.249 0.600 -28.914 1.00 69.19 93 ASP A CA 1
ATOM 760 C C . ASP A 1 93 ? 8.806 0.683 -27.476 1.00 69.19 93 ASP A C 1
ATOM 762 O O . ASP A 1 93 ? 9.852 1.290 -27.233 1.00 69.19 93 ASP A O 1
ATOM 766 N N . ALA A 1 94 ? 8.110 0.137 -26.472 1.00 73.12 94 ALA A N 1
ATOM 767 C CA . ALA A 1 94 ? 8.542 0.262 -25.082 1.00 73.12 94 ALA A CA 1
ATOM 768 C C . ALA A 1 94 ? 9.736 -0.659 -24.769 1.00 73.12 94 ALA A C 1
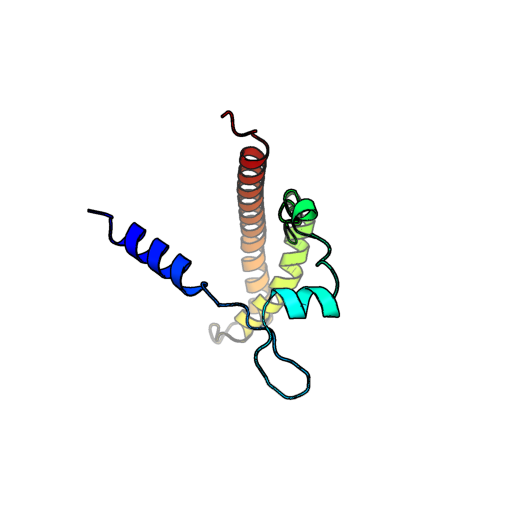ATOM 770 O O . ALA A 1 94 ? 9.566 -1.841 -24.448 1.00 73.12 94 ALA A O 1
ATOM 771 N N . THR A 1 95 ? 10.946 -0.090 -24.776 1.00 85.62 95 THR A N 1
ATOM 772 C CA . THR A 1 95 ? 12.183 -0.747 -24.326 1.00 85.62 95 THR A CA 1
ATOM 773 C C . THR A 1 95 ? 12.008 -1.375 -22.939 1.00 85.62 95 THR A C 1
ATOM 775 O O . THR A 1 95 ? 11.331 -0.818 -22.071 1.00 85.62 95 THR A O 1
ATOM 778 N N . THR A 1 96 ? 12.681 -2.499 -22.676 1.00 86.75 96 THR A N 1
ATOM 779 C CA . THR A 1 96 ? 12.688 -3.192 -21.370 1.00 86.75 96 THR A CA 1
ATOM 780 C C . THR A 1 96 ? 12.966 -2.240 -20.203 1.00 86.75 96 THR A C 1
ATOM 782 O O . THR A 1 96 ? 12.295 -2.295 -19.174 1.00 86.75 96 THR A O 1
ATOM 785 N N . LEU A 1 97 ? 13.903 -1.305 -20.387 1.00 88.25 97 LEU A N 1
ATOM 786 C CA . LEU A 1 97 ? 14.211 -0.267 -19.404 1.00 88.25 97 LEU A CA 1
ATOM 787 C C . LEU A 1 97 ? 13.027 0.684 -19.167 1.00 88.25 97 LEU A C 1
ATOM 789 O O . LEU A 1 97 ? 12.724 1.016 -18.024 1.00 88.25 97 LEU A O 1
ATOM 793 N N . GLY A 1 98 ? 12.314 1.071 -20.228 1.00 88.81 98 GLY A N 1
ATOM 794 C CA . GLY A 1 98 ? 11.106 1.892 -20.140 1.00 88.81 98 GLY A CA 1
ATOM 795 C C . GLY A 1 98 ? 9.995 1.207 -19.343 1.00 88.81 98 GLY A C 1
ATOM 796 O O . GLY A 1 98 ? 9.330 1.857 -18.540 1.00 88.81 98 GLY A O 1
ATOM 797 N N . LYS A 1 99 ? 9.850 -0.119 -19.475 1.00 87.12 99 LYS A N 1
ATOM 798 C CA . LYS A 1 99 ? 8.908 -0.914 -18.665 1.00 87.12 99 LYS A CA 1
ATOM 799 C C . LYS A 1 99 ? 9.263 -0.878 -17.176 1.00 87.12 99 LYS A C 1
ATOM 801 O O . LYS A 1 99 ? 8.376 -0.682 -16.347 1.00 87.12 99 LYS A O 1
ATOM 806 N N . VAL A 1 100 ? 10.548 -1.005 -16.836 1.00 89.50 100 VAL A N 1
ATOM 807 C CA . VAL A 1 100 ? 11.023 -0.922 -15.443 1.00 89.50 100 VAL A CA 1
ATOM 808 C C . VAL A 1 100 ? 10.830 0.482 -14.871 1.00 89.50 100 VAL A C 1
ATOM 810 O O . VAL A 1 100 ? 10.325 0.622 -13.759 1.00 89.50 100 VAL A O 1
ATOM 813 N N . ILE A 1 101 ? 11.168 1.528 -15.629 1.00 90.38 101 ILE A N 1
ATOM 814 C CA . ILE A 1 101 ? 10.966 2.920 -15.201 1.00 90.38 101 ILE A CA 1
ATOM 815 C C . ILE A 1 101 ? 9.477 3.201 -14.983 1.00 90.38 101 ILE A C 1
ATOM 817 O O . ILE A 1 101 ? 9.108 3.750 -13.949 1.00 90.38 101 ILE A O 1
ATOM 821 N N . ASN A 1 102 ? 8.609 2.772 -15.902 1.00 88.62 102 ASN A N 1
ATOM 822 C CA . ASN A 1 102 ? 7.162 2.917 -15.751 1.00 88.62 102 ASN A CA 1
ATOM 823 C C . ASN A 1 102 ? 6.651 2.206 -14.485 1.00 88.62 102 ASN A C 1
ATOM 825 O O . ASN A 1 102 ? 5.897 2.783 -13.703 1.00 88.62 102 ASN A O 1
ATOM 829 N N . ALA A 1 103 ? 7.133 0.987 -14.220 1.00 89.38 103 ALA A N 1
ATOM 830 C CA . ALA A 1 103 ? 6.831 0.271 -12.984 1.00 89.38 103 ALA A CA 1
ATOM 831 C C . ALA A 1 103 ? 7.259 1.073 -11.741 1.00 89.38 103 ALA A C 1
ATOM 833 O O . ALA A 1 103 ? 6.498 1.185 -10.784 1.00 89.38 103 ALA A O 1
ATOM 834 N N . LEU A 1 104 ? 8.448 1.678 -11.749 1.00 91.62 104 LEU A N 1
ATOM 835 C CA . LEU A 1 104 ? 8.919 2.511 -10.639 1.00 91.62 104 LEU A CA 1
ATOM 836 C C . LEU A 1 104 ? 8.080 3.783 -10.459 1.00 91.62 104 LEU A C 1
ATOM 838 O O . LEU A 1 104 ? 7.769 4.141 -9.324 1.00 91.62 104 LEU A O 1
ATOM 842 N N . VAL A 1 105 ? 7.662 4.432 -11.548 1.00 91.94 105 VAL A N 1
ATOM 843 C CA . VAL A 1 105 ? 6.769 5.601 -11.495 1.00 91.94 105 VAL A CA 1
ATOM 844 C C . VAL A 1 105 ? 5.428 5.218 -10.872 1.00 91.94 105 VAL A C 1
ATOM 846 O O . VAL A 1 105 ? 4.985 5.863 -9.921 1.00 91.94 105 VAL A O 1
ATOM 849 N N . LEU A 1 106 ? 4.816 4.124 -11.333 1.00 90.62 106 LEU A N 1
ATOM 850 C CA . LEU A 1 106 ? 3.572 3.606 -10.760 1.00 90.62 106 LEU A CA 1
ATOM 851 C C . LEU A 1 106 ? 3.741 3.222 -9.285 1.00 90.62 106 LEU A C 1
ATOM 853 O O . LEU A 1 106 ? 2.867 3.525 -8.471 1.00 90.62 106 LEU A O 1
ATOM 857 N N . MET A 1 107 ? 4.883 2.636 -8.911 1.00 90.06 107 MET A N 1
ATOM 858 C CA . MET A 1 107 ? 5.212 2.357 -7.510 1.00 90.06 107 MET A CA 1
ATOM 859 C C . MET A 1 107 ? 5.277 3.642 -6.676 1.00 90.06 107 MET A C 1
ATOM 861 O O . MET A 1 107 ? 4.795 3.668 -5.542 1.00 90.06 107 MET A O 1
ATOM 865 N N . GLY A 1 108 ? 5.839 4.712 -7.242 1.00 92.31 108 GLY A N 1
ATOM 866 C CA . GLY A 1 108 ? 5.919 6.029 -6.614 1.00 92.31 108 GLY A CA 1
ATOM 867 C C . GLY A 1 108 ? 4.550 6.592 -6.231 1.00 92.31 108 GLY A C 1
ATOM 868 O O . GLY A 1 108 ? 4.419 7.176 -5.160 1.00 92.31 108 GLY A O 1
ATOM 869 N N . PHE A 1 109 ? 3.515 6.346 -7.040 1.00 92.50 109 PHE A N 1
ATOM 870 C CA . PHE A 1 109 ? 2.126 6.694 -6.705 1.00 92.50 109 PHE A CA 1
ATOM 871 C C . PHE A 1 109 ? 1.454 5.667 -5.786 1.00 92.50 109 PHE A C 1
ATOM 873 O O . PHE A 1 109 ? 0.664 6.022 -4.908 1.00 92.50 109 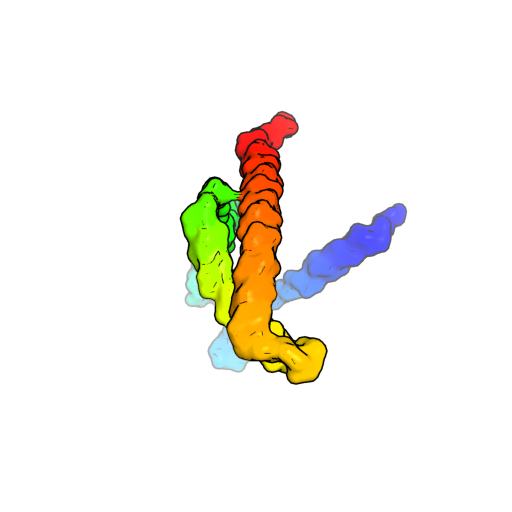PHE A O 1
ATOM 880 N N . PHE A 1 110 ? 1.775 4.387 -5.957 1.00 90.31 110 PHE A N 1
ATOM 881 C CA . PHE A 1 110 ? 1.190 3.304 -5.177 1.00 90.31 110 PHE A CA 1
ATOM 882 C C . PHE A 1 110 ? 1.582 3.361 -3.696 1.00 90.31 110 PHE A C 1
ATOM 884 O O . PHE A 1 110 ? 0.732 3.156 -2.834 1.00 90.31 110 PHE A O 1
ATOM 891 N N . LEU A 1 111 ? 2.844 3.652 -3.375 1.00 90.06 111 LEU A N 1
ATOM 892 C CA . LEU A 1 111 ? 3.338 3.706 -1.994 1.00 90.06 111 LEU A CA 1
ATOM 893 C C . LEU A 1 111 ? 2.582 4.707 -1.095 1.00 90.06 111 LEU A C 1
ATOM 895 O O . LEU A 1 111 ? 2.088 4.282 -0.042 1.00 90.06 111 LEU A O 1
ATOM 899 N N . PRO A 1 112 ? 2.437 5.998 -1.460 1.00 90.50 112 PRO A N 1
ATOM 900 C CA . PRO A 1 112 ? 1.679 6.947 -0.649 1.00 90.50 112 PRO A CA 1
ATOM 901 C C . PRO A 1 112 ? 0.193 6.570 -0.573 1.00 90.50 112 PRO A C 1
ATOM 903 O O . PRO A 1 112 ? -0.404 6.661 0.502 1.00 90.50 112 PRO A O 1
ATOM 906 N N . PHE A 1 113 ? -0.392 6.064 -1.666 1.00 90.25 113 PHE A N 1
ATOM 907 C CA . PHE A 1 113 ? -1.776 5.585 -1.674 1.00 90.25 113 PHE A CA 1
ATOM 908 C C . PHE A 1 113 ? -1.985 4.385 -0.735 1.00 90.25 113 PHE A C 1
ATOM 910 O O . PHE A 1 113 ? -2.919 4.365 0.069 1.00 90.25 113 PHE A O 1
ATOM 917 N N . SER A 1 114 ? -1.087 3.402 -0.774 1.00 88.12 114 SER A N 1
ATOM 918 C CA . SER A 1 114 ? -1.149 2.218 0.083 1.00 88.12 114 SER A CA 1
ATOM 919 C C . SER A 1 114 ? -1.015 2.590 1.559 1.00 88.12 114 SER A C 1
ATOM 921 O O . SER A 1 114 ? -1.738 2.036 2.387 1.00 88.12 114 SER A O 1
ATOM 923 N N . TYR A 1 115 ? -0.130 3.531 1.903 1.00 89.25 115 TYR A N 1
ATOM 924 C CA . TYR A 1 115 ? -0.006 4.028 3.276 1.00 89.25 115 TYR A CA 1
ATOM 925 C C . TYR A 1 115 ? -1.284 4.740 3.749 1.00 89.25 115 TYR A C 1
ATOM 927 O O . TYR A 1 115 ? -1.736 4.549 4.884 1.00 89.25 115 TYR A O 1
ATOM 935 N N . PHE A 1 116 ? -1.902 5.535 2.875 1.00 90.81 116 PHE A N 1
ATOM 936 C CA . PHE A 1 116 ? -3.170 6.193 3.171 1.00 90.81 116 PHE A CA 1
ATOM 937 C C . PHE A 1 116 ? -4.296 5.181 3.440 1.00 90.81 116 PHE A C 1
ATOM 939 O O . PHE A 1 116 ? -5.002 5.295 4.446 1.00 90.81 116 PHE A O 1
ATOM 946 N N . MET A 1 117 ? -4.417 4.143 2.607 1.00 87.75 117 MET A N 1
ATOM 947 C CA . MET A 1 117 ? -5.385 3.056 2.802 1.00 87.75 117 MET A CA 1
ATOM 948 C C . MET A 1 117 ? -5.164 2.311 4.124 1.00 87.75 117 MET A C 1
ATOM 950 O O . MET A 1 117 ? -6.120 2.085 4.872 1.00 87.75 117 MET A O 1
ATOM 954 N N . ASP A 1 118 ? -3.910 1.992 4.454 1.00 86.31 118 ASP A N 1
ATOM 955 C CA . ASP A 1 118 ? -3.550 1.376 5.737 1.00 86.31 118 ASP A CA 1
ATOM 956 C C . ASP A 1 118 ? -3.942 2.275 6.923 1.00 86.31 118 ASP A C 1
ATOM 958 O O . ASP A 1 118 ? -4.465 1.799 7.935 1.00 86.31 118 ASP A O 1
ATOM 962 N N . SER A 1 119 ? -3.769 3.590 6.783 1.00 87.19 119 SER A N 1
ATOM 963 C CA . SER A 1 119 ? -4.143 4.567 7.810 1.00 87.19 119 SER A CA 1
ATOM 964 C C . SER A 1 119 ? -5.659 4.660 8.004 1.00 87.19 119 SER A C 1
ATOM 966 O O . SER A 1 119 ? -6.141 4.760 9.137 1.00 87.19 119 SER A O 1
ATOM 968 N N . MET A 1 120 ? -6.441 4.588 6.924 1.00 87.38 120 MET A N 1
ATOM 969 C CA . MET A 1 120 ? -7.902 4.522 7.016 1.00 87.38 120 MET A CA 1
ATOM 970 C C . MET A 1 120 ? -8.369 3.219 7.668 1.00 87.38 120 MET A C 1
ATOM 972 O O . MET A 1 120 ? -9.209 3.253 8.571 1.00 87.38 120 MET A O 1
ATOM 976 N N . MET A 1 121 ? -7.787 2.083 7.275 1.00 86.12 121 MET A N 1
ATOM 977 C CA . MET A 1 121 ? -8.082 0.780 7.874 1.00 86.12 121 MET A CA 1
ATOM 978 C C . MET A 1 121 ? -7.830 0.813 9.385 1.00 86.12 121 MET A C 1
ATOM 980 O O . MET A 1 121 ? -8.706 0.434 10.166 1.00 86.12 121 MET A O 1
ATOM 984 N N . TRP A 1 122 ? -6.688 1.363 9.804 1.00 85.81 122 TRP A N 1
ATOM 985 C CA . TRP A 1 122 ? -6.349 1.550 11.212 1.00 85.81 122 TRP A CA 1
ATOM 986 C C . TRP A 1 122 ? -7.401 2.367 11.966 1.00 85.81 122 TRP A C 1
ATOM 988 O O . TRP A 1 122 ? -7.884 1.942 13.015 1.00 85.81 122 TRP A O 1
ATOM 998 N N . ARG A 1 123 ? -7.840 3.499 11.401 1.00 85.88 123 ARG A N 1
ATOM 999 C CA . ARG A 1 123 ? -8.906 4.325 11.995 1.00 85.88 123 ARG A CA 1
ATOM 1000 C C . ARG A 1 123 ? -10.211 3.548 12.159 1.00 85.88 123 ARG A C 1
ATOM 1002 O O . ARG A 1 123 ? -10.867 3.661 13.193 1.00 85.88 123 ARG A O 1
ATOM 1009 N N . THR A 1 124 ? -10.602 2.753 11.163 1.00 84.69 124 THR A N 1
ATOM 1010 C CA . THR A 1 124 ? -11.828 1.943 11.261 1.00 84.69 124 THR A CA 1
ATOM 1011 C C . THR A 1 124 ? -11.708 0.829 12.297 1.00 84.69 124 THR A C 1
ATOM 1013 O O . THR A 1 124 ? -12.673 0.573 13.017 1.00 84.69 124 THR A O 1
ATOM 1016 N N . TYR A 1 125 ? -10.531 0.213 12.420 1.00 85.50 125 TYR A N 1
ATOM 1017 C CA . TYR A 1 125 ? -10.244 -0.791 13.439 1.00 85.50 125 TYR A CA 1
ATOM 1018 C C . TYR A 1 125 ? -10.351 -0.198 14.846 1.00 85.50 125 TYR A C 1
ATOM 1020 O O . TYR A 1 125 ? -11.100 -0.715 15.670 1.00 85.50 125 TYR A O 1
ATOM 1028 N N . GLN A 1 126 ? -9.717 0.953 15.081 1.00 84.75 126 GLN A N 1
ATOM 1029 C CA . GLN A 1 126 ? -9.791 1.671 16.357 1.00 84.75 126 GLN A CA 1
ATOM 1030 C C . GLN A 1 126 ? -11.232 2.022 16.749 1.00 84.75 126 GLN A C 1
ATOM 1032 O O . GLN A 1 126 ? -11.650 1.781 17.879 1.00 84.75 126 GLN A O 1
ATOM 1037 N N . ARG A 1 127 ? -12.045 2.498 15.796 1.00 83.31 127 ARG A N 1
ATOM 1038 C CA . ARG A 1 127 ? -13.471 2.792 16.036 1.00 83.31 127 ARG A CA 1
ATOM 1039 C C . ARG A 1 127 ? -14.291 1.557 16.416 1.00 83.31 127 ARG A C 1
ATOM 1041 O O . ARG A 1 127 ? -15.272 1.689 17.141 1.00 83.31 127 ARG A O 1
ATOM 1048 N N . ARG A 1 128 ? -13.938 0.373 15.908 1.00 81.44 128 ARG A N 1
ATOM 1049 C CA . ARG A 1 128 ? -14.612 -0.887 16.266 1.00 81.44 128 ARG A CA 1
ATOM 1050 C C . ARG A 1 128 ? -14.221 -1.339 17.668 1.00 81.44 128 ARG A C 1
ATOM 1052 O O . ARG A 1 128 ? -15.108 -1.696 18.431 1.00 81.44 128 ARG A O 1
ATOM 1059 N N . GLN A 1 129 ? -12.938 -1.233 18.013 1.00 83.00 129 GLN A N 1
ATOM 1060 C CA . GLN A 1 129 ? -12.458 -1.541 19.361 1.00 83.00 129 GLN A CA 1
ATOM 1061 C C . GLN A 1 129 ? -13.088 -0.610 20.405 1.00 83.00 129 GLN A C 1
ATOM 1063 O O . GLN A 1 129 ? -13.574 -1.088 21.421 1.00 83.00 129 GLN A O 1
ATOM 1068 N N . ALA A 1 130 ? -13.171 0.698 20.133 1.00 80.12 130 ALA A N 1
ATOM 1069 C CA . ALA A 1 130 ? -13.786 1.659 21.053 1.00 80.12 130 ALA A CA 1
ATOM 1070 C C . ALA A 1 130 ? -15.260 1.333 21.369 1.00 80.12 130 ALA A C 1
ATOM 1072 O O . ALA A 1 130 ? -15.664 1.382 22.524 1.00 80.12 130 ALA A O 1
ATOM 1073 N N . LYS A 1 131 ? -16.049 0.927 20.363 1.00 78.69 131 LYS A N 1
ATOM 1074 C CA . LYS A 1 131 ? -17.459 0.526 20.546 1.00 78.69 131 LYS A CA 1
ATOM 1075 C C . LYS A 1 131 ? -17.641 -0.776 21.321 1.00 78.69 131 LYS A C 1
ATOM 1077 O O . LYS A 1 131 ? -18.721 -1.023 21.842 1.00 78.69 131 LYS A O 1
ATOM 1082 N N . GLU A 1 132 ? -16.633 -1.637 21.312 1.00 75.44 132 GLU A N 1
ATOM 1083 C CA . GLU A 1 132 ? -16.658 -2.898 22.048 1.00 75.44 132 GLU A CA 1
ATOM 1084 C C . GLU A 1 132 ? -16.192 -2.724 23.493 1.00 75.44 132 GLU A C 1
ATOM 1086 O O . GLU A 1 132 ? -16.677 -3.422 24.378 1.00 75.44 132 GLU A O 1
ATOM 1091 N N . LEU A 1 133 ? -15.295 -1.762 23.726 1.00 69.19 133 LEU A N 1
ATOM 1092 C CA . LEU A 1 133 ? -14.842 -1.374 25.057 1.00 69.19 133 LEU A CA 1
ATOM 1093 C C . LEU A 1 133 ? -15.868 -0.524 25.815 1.00 69.19 133 LEU A C 1
ATOM 1095 O O . LEU A 1 133 ? -15.847 -0.553 27.041 1.00 69.19 133 LEU A O 1
ATOM 1099 N N . GLU A 1 134 ? -16.759 0.215 25.140 1.00 69.75 134 GLU A N 1
ATOM 1100 C CA . GLU A 1 134 ? -17.867 0.896 25.820 1.00 69.75 134 GLU A CA 1
ATOM 1101 C C . GLU A 1 134 ? -18.834 -0.145 26.416 1.00 69.75 134 GLU A C 1
ATOM 1103 O O . GLU A 1 134 ? -19.542 -0.834 25.670 1.00 69.75 134 GLU A O 1
ATOM 1108 N N . PRO A 1 135 ? -18.900 -0.282 27.758 1.00 63.44 135 PRO A N 1
ATOM 1109 C CA . PRO A 1 135 ? -19.814 -1.219 28.376 1.00 63.44 135 PRO A CA 1
ATOM 1110 C C . PRO A 1 135 ? -21.232 -0.763 28.055 1.00 63.44 135 PRO A C 1
ATOM 1112 O O . PRO A 1 135 ? -21.606 0.394 28.259 1.00 63.44 135 PRO A O 1
ATOM 1115 N N . LYS A 1 136 ? -22.023 -1.692 27.527 1.00 58.91 136 LYS A N 1
ATOM 1116 C CA . LYS A 1 136 ? -23.428 -1.489 27.187 1.00 58.91 136 LYS A CA 1
ATOM 1117 C C . LYS A 1 136 ? -24.169 -1.044 28.456 1.00 58.91 136 LYS A C 1
ATOM 1119 O O . LYS A 1 136 ? -24.554 -1.899 29.249 1.00 58.91 136 LYS A O 1
ATOM 1124 N N . LYS A 1 137 ? -24.341 0.270 28.662 1.00 58.38 137 LYS A N 1
ATOM 1125 C CA . LYS A 1 137 ? -25.219 0.819 29.705 1.00 58.38 137 LYS A CA 1
ATOM 1126 C C . LYS A 1 137 ? -26.622 0.279 29.420 1.00 58.38 137 LYS A C 1
ATOM 1128 O O . LYS A 1 137 ? -27.258 0.685 28.448 1.00 58.38 137 LYS A O 1
ATOM 1133 N N . ARG A 1 138 ? -27.009 -0.737 30.186 1.00 49.50 138 ARG A N 1
ATOM 1134 C CA . ARG A 1 138 ? -28.365 -1.268 30.280 1.00 49.50 138 ARG A CA 1
ATOM 1135 C C . ARG A 1 138 ? -29.029 -0.651 31.491 1.00 49.50 138 ARG A C 1
ATOM 1137 O O . ARG A 1 138 ? -28.309 -0.487 32.499 1.00 49.50 138 ARG A O 1
#